Protein AF-I1CEE1-F1 (afdb_monomer_lite)

pLDDT: mean 73.96, std 13.91, range [44.06, 89.31]

Radius of gyration: 20.59 Å; chains: 1; bounding box: 45×31×54 Å

Foldseek 3Di:
DPDDDDPVLLVVLVVCVVVVHDLVVSCVVVVHDSVSSQVSCCVPVNHPDPPPPPPPPVDDPVVVVVVPPDD

Structure (mmCIF, N/CA/C/O backbone):
data_AF-I1CEE1-F1
#
_entry.id   AF-I1CEE1-F1
#
loop_
_atom_site.group_PDB
_atom_site.id
_atom_site.type_symbol
_atom_site.label_atom_id
_atom_site.label_alt_id
_atom_site.label_comp_id
_atom_site.label_asym_id
_atom_site.label_entity_id
_atom_site.label_seq_id
_atom_site.pdbx_PDB_ins_code
_atom_site.Cartn_x
_atom_site.Cartn_y
_atom_site.Cartn_z
_atom_site.occupancy
_atom_site.B_iso_or_equiv
_atom_site.auth_seq_id
_atom_site.auth_comp_id
_atom_site.auth_asym_id
_atom_site.auth_atom_id
_atom_site.pdbx_PDB_model_num
ATOM 1 N N . MET A 1 1 ? -12.599 -14.825 6.344 1.00 45.06 1 MET A N 1
ATOM 2 C CA . MET A 1 1 ? -11.471 -13.860 6.340 1.00 45.06 1 MET A CA 1
ATOM 3 C C . MET A 1 1 ? -10.928 -13.785 4.917 1.00 45.06 1 MET A C 1
ATOM 5 O O . MET A 1 1 ? -10.733 -14.855 4.350 1.00 45.06 1 MET A O 1
ATOM 9 N N . PRO A 1 2 ? -10.725 -12.605 4.300 1.00 53.22 2 PRO A N 1
ATOM 10 C CA . PRO A 1 2 ? -10.053 -12.548 3.004 1.00 53.22 2 PRO A CA 1
ATOM 11 C C . PRO A 1 2 ? -8.632 -13.099 3.157 1.00 53.22 2 PRO A C 1
ATOM 13 O O . PRO A 1 2 ? -7.964 -12.817 4.154 1.00 53.22 2 PRO A O 1
ATOM 16 N N . ARG A 1 3 ? -8.200 -13.915 2.195 1.00 69.81 3 ARG A N 1
ATOM 17 C CA . ARG A 1 3 ? -6.891 -14.571 2.216 1.00 69.81 3 ARG A CA 1
ATOM 18 C C . ARG A 1 3 ? -5.806 -13.490 2.183 1.00 69.81 3 ARG A C 1
ATOM 20 O O . ARG A 1 3 ? -5.836 -12.612 1.323 1.00 69.81 3 ARG A O 1
ATOM 27 N N . ALA A 1 4 ? -4.913 -13.501 3.170 1.00 71.00 4 ALA A N 1
ATOM 28 C CA . ALA A 1 4 ? -3.768 -12.600 3.177 1.00 71.00 4 ALA A CA 1
ATOM 29 C C . ALA A 1 4 ? -2.835 -12.954 2.010 1.00 71.00 4 ALA A C 1
ATOM 31 O O . ALA A 1 4 ? -2.753 -14.121 1.623 1.00 71.00 4 ALA A O 1
ATOM 32 N N . LEU A 1 5 ? -2.150 -11.950 1.454 1.00 77.19 5 LEU A N 1
ATOM 33 C CA . LEU A 1 5 ? -1.112 -12.193 0.451 1.00 77.19 5 LEU A CA 1
ATOM 34 C C . LEU A 1 5 ? 0.026 -13.031 1.064 1.00 77.19 5 LEU A C 1
ATOM 36 O O . LEU A 1 5 ? 0.256 -12.914 2.274 1.00 77.19 5 LEU A O 1
ATOM 40 N N . PRO A 1 6 ? 0.749 -13.831 0.260 1.00 84.75 6 PRO A N 1
ATOM 41 C CA . PRO A 1 6 ? 1.947 -14.539 0.708 1.00 84.75 6 PRO A CA 1
ATOM 42 C C . PRO A 1 6 ? 2.946 -13.587 1.375 1.00 84.75 6 PRO A C 1
ATOM 44 O O . PRO A 1 6 ? 3.041 -12.424 0.981 1.00 84.75 6 PRO A O 1
ATOM 47 N N . GLN A 1 7 ? 3.684 -14.076 2.376 1.00 82.50 7 GLN A N 1
ATOM 48 C CA . GLN A 1 7 ? 4.662 -13.281 3.133 1.00 82.50 7 GLN A CA 1
ATOM 49 C C . GLN A 1 7 ? 5.686 -12.618 2.192 1.00 82.50 7 GLN A C 1
ATOM 51 O O . GLN A 1 7 ? 5.840 -11.402 2.233 1.00 82.50 7 GLN A O 1
ATOM 56 N N . ASP A 1 8 ? 6.238 -13.384 1.247 1.00 85.56 8 ASP A N 1
ATOM 57 C CA . ASP A 1 8 ? 7.147 -12.910 0.191 1.00 85.56 8 ASP A CA 1
ATOM 58 C C . ASP A 1 8 ? 6.608 -11.704 -0.591 1.00 85.56 8 ASP A C 1
ATOM 60 O O . ASP A 1 8 ? 7.297 -10.704 -0.812 1.00 85.56 8 ASP A O 1
ATOM 64 N N . THR A 1 9 ? 5.332 -11.761 -0.979 1.00 84.00 9 THR A N 1
ATOM 65 C CA . THR A 1 9 ? 4.674 -10.672 -1.707 1.00 84.00 9 THR A CA 1
ATOM 66 C C . THR A 1 9 ? 4.524 -9.437 -0.818 1.00 84.00 9 THR A C 1
ATOM 68 O O . THR A 1 9 ? 4.656 -8.311 -1.292 1.00 84.00 9 THR A O 1
ATOM 71 N N . GLN A 1 10 ? 4.273 -9.616 0.482 1.00 85.19 10 GLN A N 1
ATOM 72 C CA . GLN A 1 10 ? 4.180 -8.498 1.424 1.00 85.19 10 GLN A CA 1
ATOM 73 C C . GLN A 1 10 ? 5.529 -7.802 1.620 1.00 85.19 10 GLN A C 1
ATOM 75 O O . GLN A 1 10 ? 5.566 -6.568 1.629 1.00 85.19 10 GLN A O 1
ATOM 80 N N . ASP A 1 11 ? 6.617 -8.562 1.751 1.00 87.75 11 ASP A N 1
ATOM 81 C CA . ASP A 1 11 ? 7.969 -8.014 1.886 1.00 87.75 11 ASP A CA 1
ATOM 82 C C . ASP A 1 11 ? 8.421 -7.300 0.606 1.00 87.75 11 ASP A C 1
ATOM 84 O O . ASP A 1 11 ? 8.964 -6.193 0.670 1.00 87.75 11 ASP A O 1
ATOM 88 N N . SER A 1 12 ? 8.075 -7.848 -0.560 1.00 86.88 12 SER A N 1
ATOM 89 C CA . SER A 1 12 ? 8.325 -7.199 -1.852 1.00 86.88 12 SER A CA 1
ATOM 90 C C . SER A 1 12 ? 7.562 -5.871 -1.991 1.00 86.88 12 SER A C 1
ATOM 92 O O . SER A 1 12 ? 8.154 -4.841 -2.322 1.00 86.88 12 SER A O 1
ATOM 94 N N . ILE A 1 13 ? 6.268 -5.841 -1.634 1.00 85.69 13 ILE A N 1
ATOM 95 C CA . ILE A 1 13 ? 5.465 -4.603 -1.598 1.00 85.69 13 ILE A CA 1
ATOM 96 C C . ILE A 1 13 ? 6.063 -3.595 -0.611 1.00 85.69 13 ILE A C 1
ATOM 98 O O . ILE A 1 13 ? 6.106 -2.399 -0.900 1.00 85.69 13 ILE A O 1
ATOM 102 N N . LYS A 1 14 ? 6.514 -4.052 0.563 1.00 86.56 14 LYS A N 1
ATOM 103 C CA . LYS A 1 14 ? 7.135 -3.196 1.579 1.00 86.56 14 LYS A CA 1
ATOM 104 C C . LYS A 1 14 ? 8.409 -2.543 1.044 1.00 86.56 14 LYS A C 1
ATOM 106 O O . LYS A 1 14 ? 8.546 -1.329 1.183 1.00 86.56 14 LYS A O 1
ATOM 111 N N . SER A 1 15 ? 9.287 -3.317 0.408 1.00 89.31 15 SER A N 1
ATOM 112 C CA . SER A 1 15 ? 10.512 -2.813 -0.222 1.00 89.31 15 SER A CA 1
ATOM 113 C C . SER A 1 15 ? 10.193 -1.765 -1.295 1.00 89.31 15 SER A C 1
ATOM 115 O O . SER A 1 15 ? 10.687 -0.638 -1.237 1.00 89.31 15 SER A O 1
ATOM 117 N N . ALA A 1 16 ? 9.245 -2.063 -2.191 1.00 87.00 16 ALA A N 1
ATOM 118 C CA . ALA A 1 16 ? 8.829 -1.135 -3.242 1.00 87.00 16 ALA A CA 1
ATOM 119 C C . ALA A 1 16 ? 8.199 0.164 -2.693 1.00 87.00 16 ALA A C 1
ATOM 121 O O . ALA A 1 16 ? 8.442 1.250 -3.227 1.00 87.00 16 ALA A O 1
ATOM 122 N N . LEU A 1 17 ? 7.425 0.076 -1.603 1.00 85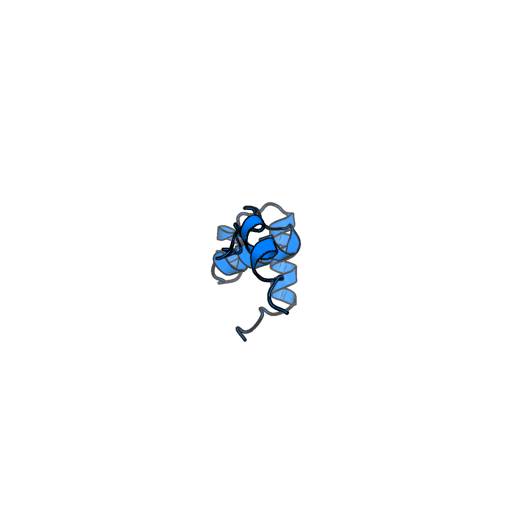.62 17 LEU A N 1
ATOM 123 C CA . LEU A 1 17 ? 6.878 1.245 -0.906 1.00 85.62 17 LEU A CA 1
ATOM 124 C C . LEU A 1 17 ? 7.969 2.086 -0.229 1.00 85.62 17 LEU A C 1
ATOM 126 O O . LEU A 1 17 ? 7.842 3.308 -0.194 1.00 85.62 17 LEU A O 1
ATOM 130 N N . MET A 1 18 ? 9.032 1.461 0.289 1.00 84.88 18 MET A N 1
ATOM 131 C CA . MET A 1 18 ? 10.181 2.178 0.856 1.00 84.88 18 MET A CA 1
ATOM 132 C C . MET A 1 18 ? 11.002 2.905 -0.211 1.00 84.88 18 MET A C 1
ATOM 134 O O . MET A 1 18 ? 11.523 3.984 0.057 1.00 84.88 18 MET A O 1
ATOM 138 N N . SER A 1 19 ? 11.038 2.391 -1.440 1.00 87.06 19 SER A N 1
ATOM 139 C CA . SER A 1 19 ? 11.659 3.065 -2.587 1.00 87.06 19 SER A CA 1
ATOM 140 C C . SER A 1 19 ? 10.822 4.211 -3.184 1.00 87.06 19 SER A C 1
ATOM 142 O O . SER A 1 19 ? 11.127 4.665 -4.282 1.00 87.06 19 SER A O 1
ATOM 144 N N . ASN A 1 20 ? 9.762 4.679 -2.509 1.00 81.00 20 ASN A N 1
ATOM 145 C CA . ASN A 1 20 ? 8.846 5.724 -2.999 1.00 81.00 20 ASN A CA 1
ATOM 146 C C . ASN A 1 20 ? 8.169 5.415 -4.355 1.00 81.00 20 ASN A C 1
ATOM 148 O O . ASN A 1 20 ? 7.713 6.332 -5.042 1.00 81.00 20 ASN A O 1
ATOM 152 N N . ARG A 1 21 ? 8.039 4.138 -4.749 1.00 82.62 21 ARG A N 1
ATOM 153 C CA . ARG A 1 21 ? 7.277 3.779 -5.959 1.00 82.62 21 ARG A CA 1
ATOM 154 C C . ARG A 1 21 ? 5.781 4.029 -5.768 1.00 82.62 21 ARG A C 1
ATOM 156 O O . ARG A 1 21 ? 5.231 3.877 -4.671 1.00 82.62 21 ARG A O 1
ATOM 163 N N . SER A 1 22 ? 5.088 4.373 -6.854 1.00 84.69 22 SER A N 1
ATOM 164 C CA . SER A 1 22 ? 3.649 4.622 -6.789 1.00 84.69 22 SER A CA 1
ATOM 165 C C . SER A 1 22 ? 2.875 3.327 -6.516 1.00 84.69 22 SER A C 1
ATOM 167 O O . SER A 1 22 ? 3.137 2.302 -7.142 1.00 84.69 22 SER A O 1
ATOM 169 N N . PRO A 1 23 ? 1.821 3.361 -5.677 1.00 83.69 23 PRO A N 1
ATOM 170 C CA . PRO A 1 23 ? 0.992 2.186 -5.403 1.00 83.69 23 PRO A CA 1
ATOM 171 C C . PRO A 1 23 ? 0.313 1.567 -6.634 1.00 83.69 23 PRO A C 1
ATOM 173 O O . PRO A 1 23 ? -0.140 0.432 -6.554 1.00 83.69 23 PRO A O 1
ATOM 176 N N . LYS A 1 24 ? 0.179 2.325 -7.733 1.00 87.31 24 LYS A N 1
ATOM 177 C CA . LYS A 1 24 ? -0.346 1.834 -9.017 1.00 87.31 24 LYS A CA 1
ATOM 178 C C . LYS A 1 24 ? 0.677 0.979 -9.768 1.00 87.31 24 LYS A C 1
ATOM 180 O O . LYS A 1 24 ? 0.293 -0.054 -10.293 1.00 87.31 24 LYS A O 1
ATOM 185 N N . ASP A 1 25 ? 1.944 1.377 -9.763 1.00 87.50 25 ASP A N 1
ATOM 186 C CA . ASP A 1 25 ? 3.008 0.638 -10.452 1.00 87.50 25 ASP A CA 1
ATOM 187 C C . ASP A 1 25 ? 3.283 -0.683 -9.732 1.00 87.50 25 ASP A C 1
ATOM 189 O O . ASP A 1 25 ? 3.297 -1.742 -10.347 1.00 87.50 25 ASP A O 1
ATOM 193 N N . ILE A 1 26 ? 3.349 -0.637 -8.396 1.00 86.06 26 ILE A N 1
ATOM 194 C CA . ILE A 1 26 ? 3.461 -1.831 -7.544 1.00 86.06 26 ILE A CA 1
ATOM 195 C C . ILE A 1 26 ? 2.268 -2.771 -7.779 1.00 86.06 26 ILE A C 1
ATOM 197 O O . ILE A 1 26 ? 2.418 -3.982 -7.851 1.00 86.06 26 ILE A O 1
ATOM 201 N N . ALA A 1 27 ? 1.060 -2.218 -7.907 1.00 87.31 27 ALA A N 1
ATOM 202 C CA . ALA A 1 27 ? -0.134 -3.011 -8.179 1.00 87.31 27 ALA A CA 1
ATOM 203 C C . ALA A 1 27 ? -0.051 -3.771 -9.510 1.00 87.31 27 ALA A C 1
ATOM 205 O O . ALA A 1 27 ? -0.424 -4.941 -9.547 1.00 87.31 27 ALA A O 1
ATOM 206 N N . GLY A 1 28 ? 0.465 -3.128 -10.562 1.00 87.19 28 GLY A N 1
ATOM 207 C CA . GLY A 1 28 ? 0.701 -3.775 -11.853 1.00 87.19 28 GLY A CA 1
ATOM 208 C C . GLY A 1 28 ? 1.793 -4.846 -11.798 1.00 87.19 28 GLY A C 1
ATOM 209 O O . GLY A 1 28 ? 1.647 -5.885 -12.426 1.00 87.19 28 GLY A O 1
ATOM 210 N N . GLU A 1 29 ? 2.847 -4.631 -11.008 1.00 87.12 29 GLU A N 1
ATOM 211 C CA . GLU A 1 29 ? 3.970 -5.572 -10.873 1.00 87.12 29 GLU A CA 1
ATOM 212 C C . GLU A 1 29 ? 3.572 -6.887 -10.183 1.00 87.12 29 GLU A C 1
ATOM 214 O O . GLU A 1 29 ? 4.035 -7.956 -10.568 1.00 87.12 29 GLU A O 1
ATOM 219 N N . PHE A 1 30 ? 2.683 -6.823 -9.188 1.00 83.31 30 PHE A N 1
ATOM 220 C CA . PHE A 1 30 ? 2.253 -7.998 -8.418 1.00 83.31 30 PHE A CA 1
ATOM 221 C C . PHE A 1 30 ? 0.882 -8.552 -8.842 1.00 83.31 30 PHE A C 1
ATOM 223 O O . PHE A 1 30 ? 0.362 -9.430 -8.157 1.00 83.31 30 PHE A O 1
ATOM 230 N N . ASP A 1 31 ? 0.280 -8.029 -9.918 1.00 84.50 31 ASP A N 1
ATOM 231 C CA . ASP A 1 31 ? -1.096 -8.337 -10.352 1.00 84.50 31 ASP A CA 1
ATOM 232 C C . ASP A 1 31 ? -2.125 -8.225 -9.204 1.00 84.50 31 ASP A C 1
ATOM 234 O O . ASP A 1 31 ? -3.046 -9.022 -9.025 1.00 84.50 31 ASP A O 1
ATOM 238 N N . ILE A 1 32 ? -1.948 -7.214 -8.350 1.00 84.69 32 ILE A N 1
ATOM 239 C CA . ILE A 1 32 ? -2.806 -6.977 -7.186 1.00 84.69 32 ILE A CA 1
ATOM 240 C C . ILE A 1 32 ? -3.551 -5.666 -7.322 1.00 84.69 32 ILE A C 1
ATOM 242 O O . ILE A 1 32 ? -3.047 -4.664 -7.814 1.00 84.69 32 ILE A O 1
ATOM 246 N N . HIS A 1 33 ? -4.756 -5.611 -6.765 1.00 87.94 33 HIS A N 1
ATOM 247 C CA . HIS A 1 33 ? -5.523 -4.375 -6.783 1.00 87.94 33 HIS A CA 1
ATOM 248 C C . HIS A 1 33 ? -4.786 -3.252 -6.007 1.00 87.94 33 HIS A C 1
ATOM 250 O O . HIS A 1 33 ? -4.388 -3.461 -4.855 1.00 87.94 33 HIS A O 1
ATOM 256 N N . PRO A 1 34 ? -4.693 -2.008 -6.523 1.00 85.31 34 PRO A N 1
ATOM 257 C CA . PRO A 1 34 ? -3.990 -0.897 -5.855 1.00 85.31 34 PRO A CA 1
ATOM 258 C C . PRO A 1 34 ? -4.564 -0.539 -4.476 1.00 85.31 34 PRO A C 1
ATOM 260 O O . PRO A 1 34 ? -3.889 0.029 -3.616 1.00 85.31 34 PRO A O 1
ATOM 263 N N . LYS A 1 35 ? -5.823 -0.911 -4.225 1.00 85.81 35 LYS A N 1
ATOM 264 C CA . LYS A 1 35 ? -6.468 -0.818 -2.902 1.00 85.81 35 LYS A CA 1
ATOM 265 C C . LYS A 1 35 ? -5.777 -1.706 -1.860 1.00 85.81 35 LYS A C 1
ATOM 267 O O . LYS A 1 35 ? -5.680 -1.305 -0.701 1.00 85.81 35 LYS A O 1
ATOM 272 N N . THR A 1 36 ? -5.283 -2.872 -2.267 1.00 85.56 36 THR A N 1
ATOM 273 C CA . THR A 1 36 ? -4.511 -3.788 -1.422 1.00 85.56 36 THR A CA 1
ATOM 274 C C . THR A 1 36 ? -3.176 -3.154 -1.052 1.00 85.56 36 THR A C 1
ATOM 276 O O . THR A 1 36 ? -2.878 -3.040 0.135 1.00 85.56 36 THR A O 1
ATOM 279 N N . VAL A 1 37 ? -2.448 -2.602 -2.028 1.00 86.12 37 VAL A N 1
ATOM 280 C CA . VAL A 1 37 ? -1.191 -1.868 -1.787 1.00 86.12 37 VAL A CA 1
ATOM 281 C C . VAL A 1 37 ? -1.411 -0.681 -0.843 1.00 86.12 37 VAL A C 1
ATOM 283 O O . VA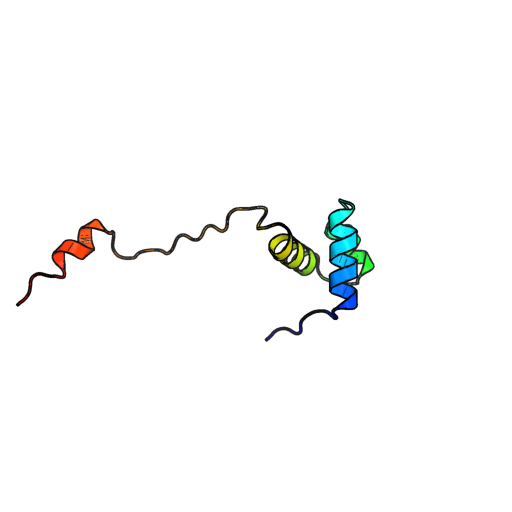L A 1 37 ? -0.676 -0.519 0.129 1.00 86.12 37 VAL A O 1
ATOM 286 N N . ARG A 1 38 ? -2.475 0.112 -1.042 1.00 86.12 38 ARG A N 1
ATOM 287 C CA . ARG A 1 38 ? -2.837 1.217 -0.128 1.00 86.12 38 ARG A CA 1
ATOM 288 C C . ARG A 1 38 ? -3.153 0.737 1.289 1.00 86.12 38 ARG A C 1
ATOM 290 O O . ARG A 1 38 ? -2.758 1.391 2.249 1.00 86.12 38 ARG A O 1
ATOM 297 N N . ARG A 1 39 ? -3.850 -0.395 1.438 1.00 84.44 39 ARG A N 1
ATOM 298 C CA . ARG A 1 39 ? -4.128 -0.994 2.752 1.00 84.44 39 ARG A CA 1
ATOM 299 C C . ARG A 1 39 ? -2.828 -1.394 3.454 1.00 84.44 39 ARG A C 1
ATOM 301 O O . ARG A 1 39 ? -2.675 -1.082 4.631 1.00 84.44 39 ARG A O 1
ATOM 308 N N . TYR A 1 40 ? -1.904 -2.038 2.741 1.00 85.12 40 TYR A N 1
ATOM 309 C CA . TYR A 1 40 ? -0.595 -2.416 3.283 1.00 85.12 40 TYR A CA 1
ATOM 310 C C . TYR A 1 40 ? 0.258 -1.196 3.632 1.00 85.12 40 TYR A C 1
ATOM 312 O O . TYR A 1 40 ? 0.794 -1.134 4.736 1.00 85.12 40 TYR A O 1
ATOM 320 N N . ARG A 1 41 ? 0.291 -0.176 2.768 1.00 84.69 41 ARG A N 1
ATOM 321 C CA . ARG A 1 41 ? 0.945 1.106 3.061 1.00 84.69 41 ARG A CA 1
ATOM 322 C C . ARG A 1 41 ? 0.410 1.729 4.350 1.00 84.69 41 ARG A C 1
ATOM 324 O O . ARG A 1 41 ? 1.198 2.070 5.220 1.00 84.69 41 ARG A O 1
ATOM 331 N N . ASN A 1 42 ? -0.912 1.816 4.503 1.00 85.19 42 ASN A N 1
ATOM 332 C CA . ASN A 1 42 ? -1.530 2.387 5.703 1.00 85.19 42 ASN A CA 1
ATOM 333 C C . ASN A 1 42 ? -1.248 1.571 6.974 1.00 85.19 42 ASN A C 1
ATOM 335 O O . ASN A 1 42 ? -1.219 2.132 8.065 1.00 85.19 42 ASN A O 1
ATOM 339 N N . LYS A 1 43 ? -1.058 0.251 6.846 1.00 82.19 43 LYS A N 1
ATOM 340 C CA . LYS A 1 43 ? -0.673 -0.624 7.961 1.00 82.19 43 LYS A CA 1
ATOM 341 C C . LYS A 1 43 ? 0.786 -0.401 8.382 1.00 82.19 43 LYS A C 1
ATOM 343 O O . LYS A 1 43 ? 1.072 -0.469 9.569 1.00 82.19 43 LYS A O 1
ATOM 348 N N . LEU A 1 44 ? 1.682 -0.161 7.423 1.00 81.81 44 LEU A N 1
ATOM 349 C CA . LEU A 1 44 ? 3.126 -0.020 7.653 1.00 81.81 44 LEU A CA 1
ATOM 350 C C . LEU A 1 44 ? 3.539 1.395 8.079 1.00 81.81 44 LEU A C 1
ATOM 352 O O . LEU A 1 44 ? 4.338 1.544 8.993 1.00 81.81 44 LEU A O 1
ATOM 356 N N . PHE A 1 45 ? 2.998 2.420 7.422 1.00 80.75 45 PHE A N 1
ATOM 357 C CA . PHE A 1 45 ? 3.409 3.822 7.591 1.00 80.75 45 PHE A CA 1
ATOM 358 C C . PHE A 1 45 ? 2.352 4.677 8.298 1.00 80.75 45 PHE A C 1
ATOM 360 O O . PHE A 1 45 ? 2.507 5.888 8.422 1.00 80.75 45 PHE A O 1
ATOM 367 N N . GLY A 1 46 ? 1.257 4.058 8.738 1.00 78.06 46 GLY A N 1
ATOM 368 C CA . GLY A 1 46 ? 0.091 4.770 9.235 1.00 78.06 46 GLY A CA 1
ATOM 369 C C . GLY A 1 46 ? -0.800 5.305 8.107 1.00 78.06 46 GLY A C 1
ATOM 370 O O . GLY A 1 46 ? -0.408 5.369 6.936 1.00 78.06 46 GLY A O 1
ATOM 371 N N . PRO A 1 47 ? -2.057 5.641 8.427 1.00 73.94 47 PRO A N 1
ATOM 372 C CA . PRO A 1 47 ? -3.017 6.083 7.432 1.00 73.94 47 PRO A CA 1
ATOM 373 C C . PRO A 1 47 ? -2.640 7.466 6.882 1.00 73.94 47 PRO A C 1
ATOM 375 O O . PRO A 1 47 ? -2.491 8.420 7.637 1.00 73.94 47 PRO A O 1
ATOM 378 N N . THR A 1 48 ? -2.545 7.595 5.554 1.00 66.44 48 THR A N 1
ATOM 379 C CA . THR A 1 48 ? -2.273 8.893 4.893 1.00 66.44 48 THR A CA 1
ATOM 380 C C . THR A 1 48 ? -3.396 9.913 5.115 1.00 66.44 48 THR A C 1
ATOM 382 O O . THR A 1 48 ? -3.164 11.115 5.084 1.00 66.44 48 THR A O 1
ATOM 385 N N . VAL A 1 49 ? -4.621 9.435 5.339 1.00 64.00 49 VAL A N 1
ATOM 386 C CA . VAL A 1 49 ? -5.770 10.259 5.723 1.00 64.00 49 VAL A CA 1
ATOM 387 C C . VAL A 1 49 ? -6.188 9.803 7.113 1.00 64.00 49 VAL A C 1
ATOM 389 O O . VAL A 1 49 ? -6.468 8.608 7.260 1.00 64.00 49 VAL A O 1
ATOM 392 N N . PRO A 1 50 ? -6.255 10.690 8.123 1.00 60.00 50 PRO A N 1
ATOM 393 C CA . PRO A 1 50 ? -6.747 10.301 9.434 1.00 60.00 50 PRO A CA 1
ATOM 394 C C . PRO A 1 50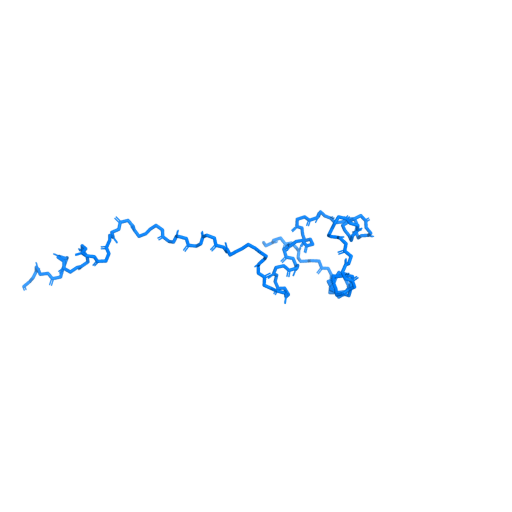 ? -8.121 9.661 9.253 1.00 60.00 50 PRO A C 1
ATOM 396 O O . PRO A 1 50 ? -9.012 10.227 8.614 1.00 60.00 50 PRO A O 1
ATOM 399 N N . ALA A 1 51 ? -8.277 8.437 9.758 1.00 59.66 51 ALA A N 1
ATOM 400 C CA . ALA A 1 51 ? -9.568 7.779 9.732 1.00 59.66 51 ALA A CA 1
ATOM 401 C C . ALA A 1 51 ? -10.561 8.718 10.424 1.00 59.66 51 ALA A C 1
ATOM 403 O O . ALA A 1 51 ? -10.376 9.038 11.598 1.00 59.66 51 ALA A O 1
ATOM 404 N N . ARG A 1 52 ? -11.601 9.170 9.706 1.00 57.53 52 ARG A N 1
ATOM 405 C CA . ARG A 1 52 ? -12.770 9.835 10.298 1.00 57.53 52 ARG A CA 1
ATOM 406 C C . ARG A 1 52 ? -13.469 8.818 11.198 1.00 57.53 52 ARG A C 1
ATOM 408 O O . ARG A 1 52 ? -14.483 8.230 10.840 1.00 57.53 52 ARG A O 1
ATOM 415 N N . ARG A 1 53 ? -12.893 8.549 12.365 1.00 54.16 53 ARG A N 1
ATOM 416 C CA . ARG A 1 53 ? -13.484 7.707 13.396 1.00 54.16 53 ARG A CA 1
ATOM 417 C C . ARG A 1 53 ? -14.351 8.607 14.266 1.00 54.16 53 ARG A C 1
ATOM 419 O O . ARG A 1 53 ? -14.110 8.779 15.451 1.00 54.16 53 ARG A O 1
ATO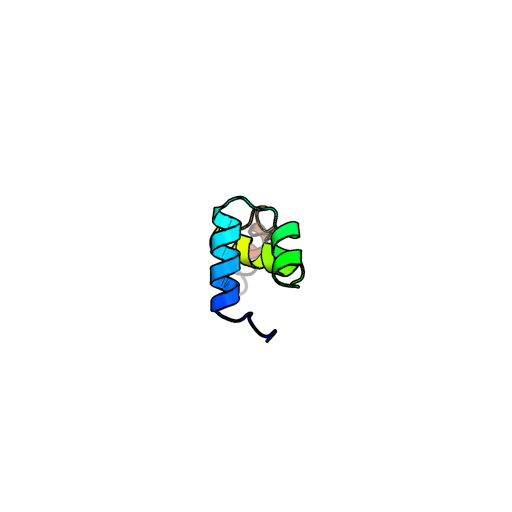M 426 N N . GLY A 1 54 ? -15.363 9.203 13.641 1.00 54.31 54 GLY A N 1
ATOM 427 C CA . GLY A 1 54 ? -16.501 9.731 14.370 1.00 54.31 54 GLY A CA 1
ATOM 428 C C . GLY A 1 54 ? -17.304 8.530 14.835 1.00 54.31 54 GLY A C 1
ATOM 429 O O . GLY A 1 54 ? -18.097 7.982 14.074 1.00 54.31 54 GLY A O 1
ATOM 430 N N . ARG A 1 55 ? -17.073 8.066 16.065 1.00 58.28 55 ARG A N 1
ATOM 431 C CA . ARG A 1 55 ? -18.104 7.286 16.744 1.00 58.28 55 ARG A CA 1
ATOM 432 C C . ARG A 1 55 ? -19.272 8.261 16.865 1.00 58.28 55 ARG A C 1
ATOM 434 O O . ARG A 1 55 ? -19.137 9.259 17.562 1.00 58.28 55 ARG A O 1
ATOM 441 N N . HIS A 1 56 ? -20.352 8.046 16.116 1.00 57.34 56 HIS A N 1
ATOM 442 C CA . HIS A 1 56 ? -21.590 8.782 16.345 1.00 57.34 56 HIS A CA 1
ATOM 443 C C . HIS A 1 56 ? -22.047 8.393 17.750 1.00 57.34 56 HIS A C 1
ATOM 445 O O . HIS A 1 56 ? -22.644 7.336 17.956 1.00 57.34 56 HIS A O 1
ATOM 451 N N . THR A 1 57 ? -21.675 9.189 18.747 1.00 56.00 57 THR A N 1
ATOM 452 C CA . THR A 1 57 ? -22.300 9.092 20.054 1.00 56.00 57 THR A CA 1
ATOM 453 C C . THR A 1 57 ? -23.699 9.649 19.837 1.00 56.00 57 THR A C 1
ATOM 455 O O . THR A 1 57 ? -23.870 10.854 19.710 1.00 56.00 57 THR A O 1
ATOM 458 N N . LEU A 1 58 ? -24.695 8.764 19.726 1.00 61.78 58 LEU A N 1
ATOM 459 C CA . LEU A 1 58 ? -26.120 9.127 19.652 1.00 61.78 58 LEU A CA 1
ATOM 460 C C . LEU A 1 58 ? -26.573 9.981 20.852 1.00 61.78 58 LEU A C 1
ATOM 462 O O . LEU A 1 58 ? -27.654 10.551 20.834 1.00 61.78 58 LEU A O 1
ATOM 466 N N . VAL A 1 59 ? -25.738 10.074 21.888 1.00 58.41 59 VAL A N 1
ATOM 467 C CA . VAL A 1 59 ? -25.966 10.828 23.112 1.00 58.41 59 VAL A CA 1
ATOM 468 C C . VAL A 1 59 ? -24.726 11.687 23.361 1.00 58.41 59 VAL A C 1
ATOM 470 O O . VAL A 1 59 ? -23.632 11.154 23.554 1.00 58.41 59 VAL A O 1
ATOM 473 N N . SER A 1 60 ? -24.870 13.012 23.334 1.00 56.19 60 SER A N 1
ATOM 474 C CA . SER A 1 60 ? -23.805 13.929 23.756 1.00 56.19 60 SER A CA 1
ATOM 475 C C . SER A 1 60 ? -23.383 13.607 25.191 1.00 56.19 60 SER A C 1
ATOM 477 O O . SER A 1 60 ? -24.215 13.236 26.017 1.00 56.19 60 SER A O 1
ATOM 479 N N . SER A 1 61 ? -22.101 13.775 25.523 1.00 58.47 61 SER A N 1
ATOM 480 C CA . SER A 1 61 ? -21.570 13.573 26.884 1.00 58.47 61 SER A CA 1
ATOM 481 C C . SER A 1 61 ? -22.367 14.327 27.959 1.00 58.47 61 SER A C 1
ATOM 483 O O . SER A 1 61 ? -22.497 13.825 29.069 1.00 58.47 61 SER A O 1
ATOM 485 N N . ALA A 1 62 ? -22.980 15.459 27.601 1.00 57.16 62 ALA A N 1
ATOM 486 C CA . ALA A 1 62 ? -23.870 16.243 28.457 1.00 57.16 62 ALA A CA 1
ATOM 487 C C . ALA A 1 62 ? -25.169 15.516 28.874 1.00 57.16 62 ALA A C 1
ATOM 489 O O . ALA A 1 62 ? -25.705 15.784 29.942 1.00 57.16 62 ALA A O 1
ATOM 490 N N . THR A 1 63 ? -25.682 14.579 28.072 1.00 55.50 63 THR A N 1
ATOM 491 C CA . THR A 1 63 ? -26.935 13.854 28.365 1.00 55.50 63 THR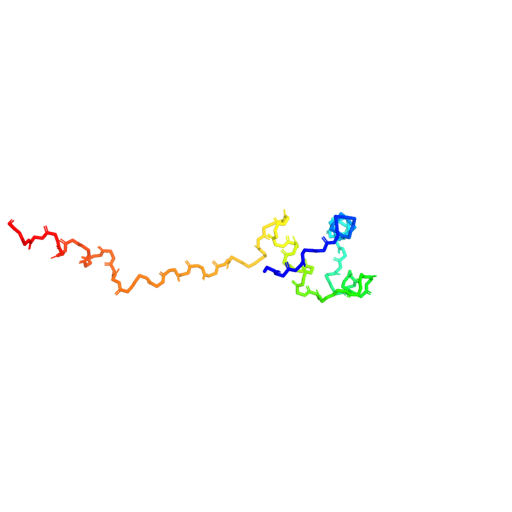 A CA 1
ATOM 492 C C . THR A 1 63 ? -26.689 12.578 29.181 1.00 55.50 63 THR A C 1
ATOM 494 O O . THR A 1 63 ? -27.625 11.995 29.718 1.00 55.50 63 THR A O 1
ATOM 497 N N . LYS A 1 64 ? -25.429 12.146 29.333 1.00 55.22 64 LYS A N 1
ATOM 498 C CA . LYS A 1 64 ? -25.069 10.971 30.144 1.00 55.22 64 LYS A CA 1
ATOM 499 C C . LYS A 1 64 ? -25.249 11.216 31.650 1.00 55.22 64 LYS A C 1
ATOM 501 O O . LYS A 1 64 ? -25.500 10.269 32.388 1.00 55.22 64 LYS A O 1
ATOM 506 N N . GLU A 1 65 ? -25.152 12.474 32.075 1.00 58.28 65 GLU A N 1
ATOM 507 C CA . GLU A 1 65 ? -25.278 12.906 33.475 1.00 58.28 65 GLU A CA 1
ATOM 508 C C . GLU A 1 65 ? -26.730 12.813 33.986 1.00 58.28 65 GLU A C 1
ATOM 510 O O . GLU A 1 65 ? -26.947 12.601 35.172 1.00 58.28 65 GLU A O 1
ATOM 515 N N . TYR A 1 66 ? -27.733 12.879 33.099 1.00 56.97 66 TYR A N 1
ATOM 516 C CA . TYR A 1 66 ? -29.158 12.845 33.475 1.00 56.97 66 TYR A CA 1
ATOM 517 C C . TYR A 1 66 ? -29.757 11.433 33.564 1.00 56.97 66 TYR A C 1
ATOM 519 O O . TYR A 1 66 ? -30.878 11.268 34.032 1.00 56.97 66 TYR A O 1
ATOM 527 N N . ILE A 1 67 ? -29.031 10.399 33.125 1.00 59.22 67 ILE A N 1
ATOM 528 C CA . ILE A 1 67 ? -29.510 9.002 33.145 1.00 59.22 67 ILE A CA 1
ATOM 529 C C . ILE A 1 67 ? -29.186 8.328 34.494 1.00 59.22 67 ILE A C 1
ATOM 531 O O . ILE A 1 67 ? -29.660 7.231 34.772 1.00 59.22 67 ILE A O 1
ATOM 535 N N . LYS A 1 68 ? -28.392 8.976 35.361 1.00 55.69 68 LYS A N 1
ATOM 536 C CA . LYS A 1 68 ? -27.902 8.395 36.623 1.00 55.69 68 LYS A CA 1
ATOM 537 C C . LYS A 1 68 ? -28.584 8.933 37.890 1.00 55.69 68 LYS A C 1
ATOM 539 O O . LYS A 1 68 ? -27.990 8.876 38.961 1.00 55.69 68 LYS A O 1
ATOM 544 N N . THR A 1 69 ? -29.815 9.425 37.799 1.00 53.66 69 THR A N 1
ATOM 545 C CA . THR A 1 69 ? -30.634 9.734 38.983 1.00 53.66 69 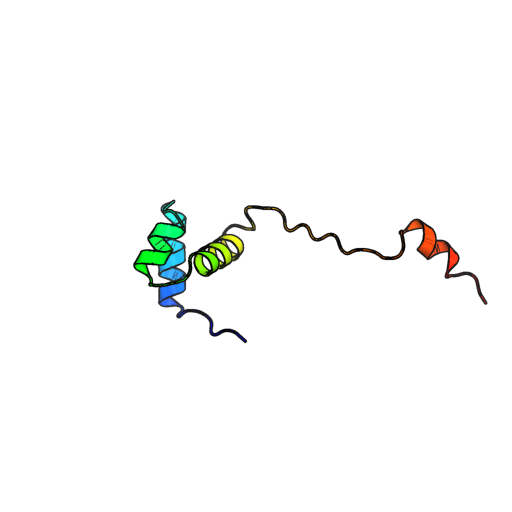THR A CA 1
ATOM 546 C C . THR A 1 69 ? -32.023 9.153 38.800 1.00 53.66 69 THR A C 1
ATOM 548 O O . THR A 1 69 ? -32.884 9.756 38.165 1.00 53.66 69 THR A O 1
ATOM 551 N N . GLY A 1 70 ? -32.193 7.948 39.331 1.00 54.09 70 GLY A N 1
ATOM 552 C CA . GLY A 1 70 ? -33.437 7.197 39.337 1.00 54.09 70 GLY A CA 1
ATOM 553 C C . GLY A 1 70 ? -33.337 5.979 40.251 1.00 54.09 70 GLY A C 1
ATOM 554 O O . GLY A 1 70 ? -33.685 4.893 39.812 1.00 54.09 70 GLY A O 1
ATOM 555 N N . GLU A 1 71 ? -32.802 6.167 41.461 1.00 44.06 71 GLU A N 1
ATOM 556 C CA . GLU A 1 71 ? -33.082 5.362 42.662 1.00 44.06 71 GLU A CA 1
ATOM 557 C C . GLU A 1 71 ? -32.846 6.223 43.908 1.00 44.06 71 GLU A C 1
ATOM 559 O O . GLU A 1 71 ? -31.814 6.938 43.932 1.00 44.06 71 GLU A O 1
#

Organism: Rhizopus delemar (strain RA 99-880 / ATCC MYA-4621 / FGSC 9543 / NRRL 43880) (NCBI:txid246409)

Sequence (71 aa):
MPRALPQDTQDSIKSALMSNRSPKDIAGEFDIHPKTVRRYRNKLFGPTVPARRGRHTLVSSATKEYIKTGE

Secondary structure (DSSP, 8-state):
-PPPPPHHHHHHHHHHHHTT--HHHHHHHTT--HHHHHHHHHHHH--SS--------SS-GGGGGGGS---